Protein AF-A0A820S2T4-F1 (afdb_monomer)

Structure (mmCIF, N/CA/C/O backbone):
data_AF-A0A820S2T4-F1
#
_entry.id   AF-A0A820S2T4-F1
#
loop_
_atom_site.group_PDB
_atom_site.id
_atom_site.type_symbol
_atom_site.label_atom_id
_atom_site.label_alt_id
_atom_site.label_comp_id
_atom_site.label_asym_id
_atom_site.label_entity_id
_atom_site.label_seq_id
_atom_site.pdbx_PDB_ins_code
_atom_site.Cartn_x
_atom_site.Cartn_y
_atom_site.Cartn_z
_atom_site.occupancy
_atom_site.B_iso_or_equiv
_atom_site.auth_seq_id
_atom_site.auth_comp_id
_atom_site.auth_asym_id
_atom_site.auth_atom_id
_atom_site.pdbx_PDB_model_num
ATOM 1 N N . ILE A 1 1 ? 3.601 22.246 -0.158 1.00 75.56 1 ILE A N 1
ATOM 2 C CA . ILE A 1 1 ? 4.975 22.479 -0.671 1.00 75.56 1 ILE A CA 1
ATOM 3 C C . ILE A 1 1 ? 4.898 23.651 -1.638 1.00 75.56 1 ILE A C 1
ATOM 5 O O . ILE A 1 1 ? 3.897 23.723 -2.343 1.00 75.56 1 ILE A O 1
ATOM 9 N N . SER A 1 2 ? 5.861 24.572 -1.644 1.00 92.12 2 SER A N 1
ATOM 10 C CA . SER A 1 2 ? 5.887 25.660 -2.635 1.00 92.12 2 SER A CA 1
ATOM 11 C C . SER A 1 2 ? 6.395 25.161 -3.993 1.00 92.12 2 SER A C 1
ATOM 13 O O . SER A 1 2 ? 7.019 24.101 -4.066 1.00 92.12 2 SER A O 1
ATOM 15 N N . ASP A 1 3 ? 6.178 25.930 -5.061 1.00 90.88 3 ASP A N 1
ATOM 16 C CA . ASP A 1 3 ? 6.687 25.576 -6.396 1.00 90.88 3 ASP A CA 1
ATOM 17 C C . ASP A 1 3 ? 8.217 25.510 -6.438 1.00 90.88 3 ASP A C 1
ATOM 19 O O . ASP A 1 3 ? 8.778 24.611 -7.060 1.00 90.88 3 ASP A O 1
ATOM 23 N N . VAL A 1 4 ? 8.895 26.383 -5.686 1.00 91.44 4 VAL A N 1
ATOM 24 C CA . VAL A 1 4 ? 10.357 26.344 -5.514 1.00 91.44 4 VAL A CA 1
ATOM 25 C C . VAL A 1 4 ? 10.793 25.004 -4.915 1.00 91.44 4 VAL A C 1
ATOM 27 O O . VAL A 1 4 ? 11.664 24.339 -5.468 1.00 91.44 4 VAL A O 1
ATOM 30 N N . MET A 1 5 ? 10.133 24.552 -3.844 1.00 88.44 5 MET A N 1
ATOM 31 C CA . MET A 1 5 ? 10.414 23.249 -3.225 1.00 88.44 5 MET A CA 1
ATOM 32 C C . MET A 1 5 ? 10.094 22.077 -4.155 1.00 88.44 5 MET A C 1
ATOM 34 O O . MET A 1 5 ? 10.794 21.073 -4.139 1.00 88.44 5 MET A O 1
ATOM 38 N N . ARG A 1 6 ? 9.048 22.193 -4.981 1.00 89.19 6 ARG A N 1
ATOM 39 C CA . ARG A 1 6 ? 8.687 21.163 -5.964 1.00 89.19 6 ARG A CA 1
ATOM 40 C C . ARG A 1 6 ? 9.719 21.049 -7.087 1.00 89.19 6 ARG A C 1
ATOM 42 O O . ARG A 1 6 ? 9.918 19.955 -7.606 1.00 89.19 6 ARG A O 1
ATOM 49 N N . SER A 1 7 ? 10.347 22.166 -7.459 1.00 93.56 7 SER A N 1
ATOM 50 C CA . SER A 1 7 ? 11.406 22.212 -8.474 1.00 93.56 7 SER A CA 1
ATOM 51 C C . SER A 1 7 ? 12.775 21.741 -7.967 1.00 93.56 7 SER A C 1
ATOM 53 O O . SER A 1 7 ? 13.631 21.391 -8.777 1.00 93.56 7 SER A O 1
ATOM 55 N N . ASP A 1 8 ? 12.980 21.691 -6.647 1.00 95.44 8 ASP A N 1
ATOM 56 C CA . ASP A 1 8 ? 14.204 21.169 -6.038 1.00 95.44 8 ASP A CA 1
ATOM 57 C C . ASP A 1 8 ? 14.184 19.631 -6.010 1.00 95.44 8 ASP A C 1
ATOM 59 O O . ASP A 1 8 ? 13.476 18.991 -5.227 1.00 95.44 8 ASP A O 1
ATOM 63 N N . PHE A 1 9 ? 14.993 19.027 -6.883 1.00 94.25 9 PHE A N 1
ATOM 64 C CA . PHE A 1 9 ? 15.099 17.576 -7.009 1.00 94.25 9 PHE A CA 1
ATOM 65 C C . PHE A 1 9 ? 15.632 16.899 -5.741 1.00 94.25 9 PHE A C 1
ATOM 67 O O . PHE A 1 9 ? 15.164 15.813 -5.393 1.00 94.25 9 PHE A O 1
ATOM 74 N N . GLN A 1 10 ? 16.593 17.512 -5.046 1.00 94.81 10 GLN A N 1
ATOM 75 C CA . GLN A 1 10 ? 17.186 16.914 -3.851 1.00 94.81 10 GLN A CA 1
ATOM 76 C C . GLN A 1 10 ? 16.158 16.884 -2.720 1.00 94.81 10 GLN A C 1
ATOM 78 O O . GLN A 1 10 ? 15.945 15.836 -2.107 1.00 94.81 10 GLN A O 1
ATOM 83 N N . PHE A 1 11 ? 15.445 17.995 -2.525 1.00 94.31 11 PHE A N 1
ATOM 84 C CA . PHE A 1 11 ? 14.356 18.071 -1.557 1.00 94.31 11 PHE A CA 1
ATOM 85 C C . PHE A 1 11 ? 13.247 17.057 -1.863 1.00 94.31 11 PHE A C 1
ATOM 87 O O . PHE A 1 11 ? 12.830 16.302 -0.985 1.00 94.31 11 PHE A O 1
ATOM 94 N N . MET A 1 12 ? 12.780 16.987 -3.114 1.00 95.56 12 MET A N 1
ATOM 95 C CA . MET A 1 12 ? 11.717 16.051 -3.492 1.00 95.56 12 MET A CA 1
ATOM 96 C C . MET A 1 12 ? 12.148 14.587 -3.368 1.00 95.56 12 MET A C 1
ATOM 98 O O . MET A 1 12 ? 11.325 13.743 -3.011 1.00 95.56 12 MET A O 1
ATOM 102 N N . LYS A 1 13 ? 13.429 14.277 -3.602 1.00 94.75 13 LYS A N 1
ATOM 103 C CA . LYS A 1 13 ? 13.997 12.942 -3.377 1.00 94.75 13 LYS A CA 1
ATOM 104 C C . LYS A 1 13 ? 13.993 12.567 -1.893 1.00 94.75 13 LYS A C 1
ATOM 106 O O . LYS A 1 13 ? 13.594 11.455 -1.551 1.00 94.75 13 LYS A O 1
ATOM 111 N N . GLU A 1 14 ? 14.396 13.478 -1.012 1.00 94.94 14 GLU A N 1
ATOM 112 C CA . GLU A 1 14 ? 14.361 13.260 0.441 1.00 94.94 14 GLU A CA 1
ATOM 113 C C . GLU A 1 14 ? 12.928 13.151 0.973 1.00 94.94 14 GLU A C 1
ATOM 115 O O . GLU A 1 14 ? 12.628 12.275 1.784 1.00 94.94 14 GLU A O 1
ATOM 120 N N . LEU A 1 15 ? 12.013 13.985 0.477 1.00 94.12 15 LEU A N 1
ATOM 121 C CA . LEU A 1 15 ? 10.595 13.900 0.814 1.00 94.12 15 LEU A CA 1
ATOM 122 C C . LEU A 1 15 ? 10.006 12.554 0.379 1.00 94.12 15 LEU A C 1
ATOM 124 O O . LEU A 1 15 ? 9.306 11.908 1.161 1.00 94.12 15 LEU A O 1
ATOM 128 N N . ALA A 1 16 ? 10.305 12.112 -0.845 1.00 93.19 16 ALA A N 1
ATOM 129 C CA . ALA A 1 16 ? 9.889 10.808 -1.345 1.00 93.19 16 ALA A CA 1
ATOM 130 C C . ALA A 1 16 ? 10.443 9.678 -0.470 1.00 93.19 16 ALA A C 1
ATOM 132 O O . ALA A 1 16 ? 9.694 8.775 -0.126 1.00 93.19 16 ALA A O 1
ATOM 133 N N . HIS A 1 17 ? 11.698 9.753 -0.022 1.00 92.81 17 HIS A N 1
ATOM 134 C CA . HIS A 1 17 ? 12.265 8.760 0.895 1.00 92.81 17 HIS A CA 1
ATOM 135 C C . HIS A 1 17 ? 11.448 8.598 2.192 1.00 92.81 17 HIS A C 1
ATOM 137 O O . HIS A 1 17 ? 11.295 7.486 2.685 1.00 92.81 17 HIS A O 1
ATOM 143 N N . HIS A 1 18 ? 10.885 9.684 2.732 1.00 91.75 18 HIS A N 1
ATOM 144 C CA . HIS A 1 18 ? 10.110 9.648 3.980 1.00 91.75 18 HIS A CA 1
ATOM 145 C C . HIS A 1 18 ? 8.615 9.365 3.781 1.00 91.75 18 HIS A C 1
ATOM 147 O O . HIS A 1 18 ? 7.950 8.879 4.694 1.00 91.75 18 HIS A O 1
ATOM 153 N N . THR A 1 19 ? 8.066 9.690 2.610 1.00 92.62 19 THR A N 1
ATOM 154 C CA . THR A 1 19 ? 6.626 9.564 2.321 1.00 92.62 19 THR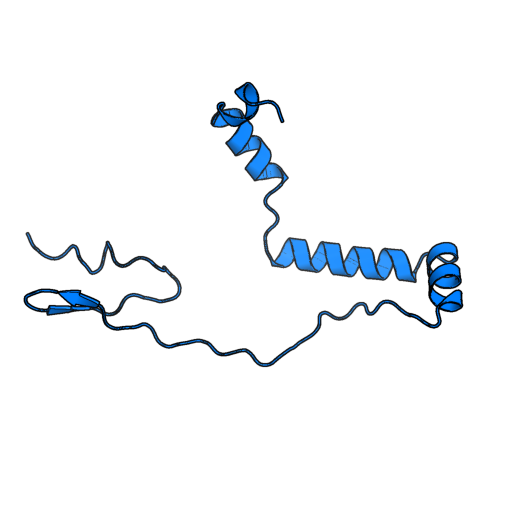 A CA 1
ATOM 155 C C . THR A 1 19 ? 6.283 8.334 1.490 1.00 92.62 19 THR A C 1
ATOM 157 O O . THR A 1 19 ? 5.135 7.888 1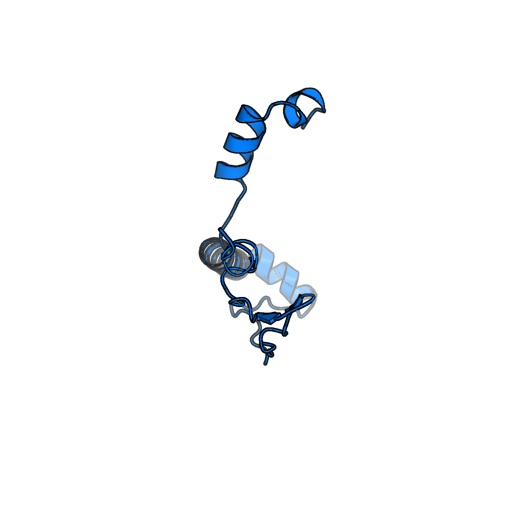.496 1.00 92.62 19 THR A O 1
ATOM 160 N N . HIS A 1 20 ? 7.260 7.753 0.793 1.00 93.12 20 HIS A N 1
ATOM 161 C CA . HIS A 1 20 ? 7.070 6.536 0.027 1.00 93.12 20 HIS A CA 1
ATOM 162 C C . HIS A 1 20 ? 7.020 5.338 0.971 1.00 93.12 20 HIS A C 1
ATOM 164 O O . HIS A 1 20 ? 8.029 4.859 1.481 1.00 93.12 20 HIS A O 1
ATOM 170 N N . ILE A 1 21 ? 5.806 4.854 1.202 1.00 93.88 21 ILE A N 1
ATOM 171 C CA . ILE A 1 21 ? 5.549 3.684 2.033 1.00 93.88 21 ILE A CA 1
ATOM 172 C C . ILE A 1 21 ? 5.238 2.514 1.102 1.00 93.88 21 ILE A C 1
ATOM 174 O O . ILE A 1 21 ? 4.269 2.566 0.334 1.00 93.88 21 ILE A O 1
ATOM 178 N N . GLY A 1 22 ? 6.067 1.470 1.184 1.00 95.31 22 GLY A N 1
ATOM 179 C CA . GLY A 1 22 ? 5.892 0.235 0.422 1.00 95.31 22 GLY A CA 1
ATOM 180 C C . GLY A 1 22 ? 4.632 -0.547 0.828 1.00 95.31 22 GLY A C 1
ATOM 181 O O . GLY A 1 22 ? 4.060 -0.279 1.887 1.00 95.31 22 GLY A O 1
ATOM 182 N N . PRO A 1 23 ? 4.195 -1.530 0.018 1.00 93.62 23 PRO A N 1
ATOM 183 C CA . PRO A 1 23 ? 2.936 -2.244 0.243 1.00 93.62 23 PRO A CA 1
ATOM 184 C C . PRO A 1 23 ? 2.835 -2.913 1.621 1.00 93.62 23 PRO A C 1
ATOM 186 O O . PRO A 1 23 ? 1.842 -2.711 2.311 1.00 93.62 23 PRO A O 1
ATOM 189 N N . MET A 1 24 ? 3.879 -3.628 2.058 1.00 94.25 24 MET A N 1
ATOM 190 C CA . MET A 1 24 ? 3.884 -4.307 3.363 1.00 94.25 24 MET A CA 1
ATOM 191 C C . MET A 1 24 ? 3.828 -3.332 4.539 1.00 94.25 24 MET A C 1
ATOM 193 O O . MET A 1 24 ? 2.973 -3.466 5.403 1.00 94.25 24 MET A O 1
ATOM 197 N N . ALA A 1 25 ? 4.661 -2.290 4.528 1.00 94.69 25 ALA A N 1
ATOM 198 C CA . ALA A 1 25 ? 4.640 -1.272 5.578 1.00 94.69 25 ALA A CA 1
ATOM 199 C C . ALA A 1 25 ? 3.302 -0.508 5.620 1.00 94.69 25 ALA A C 1
ATOM 201 O O . ALA A 1 25 ? 2.861 -0.066 6.678 1.00 94.69 25 ALA A O 1
ATOM 202 N N . ARG A 1 26 ? 2.637 -0.337 4.469 1.00 94.38 26 ARG A N 1
ATOM 203 C CA . ARG A 1 26 ? 1.289 0.240 4.413 1.00 94.38 26 ARG A CA 1
ATOM 204 C C . ARG A 1 26 ? 0.262 -0.703 5.031 1.00 94.38 26 ARG A C 1
ATOM 206 O O . ARG A 1 26 ? -0.578 -0.229 5.785 1.00 94.38 26 ARG A O 1
ATOM 213 N N . PHE A 1 27 ? 0.333 -1.995 4.712 1.00 93.62 27 PHE A N 1
ATOM 214 C CA . PHE A 1 27 ? -0.518 -3.017 5.317 1.00 93.62 27 PHE A CA 1
ATOM 215 C C . PHE A 1 27 ? -0.380 -3.014 6.840 1.00 93.62 27 PHE A C 1
ATOM 217 O O . PHE A 1 27 ? -1.376 -2.838 7.527 1.00 93.62 27 PHE A O 1
ATOM 224 N N . GLU A 1 28 ? 0.845 -3.101 7.357 1.00 94.12 28 GLU A N 1
ATOM 225 C CA . GLU A 1 28 ? 1.122 -3.103 8.797 1.00 94.12 28 GLU A CA 1
ATOM 226 C C . GLU A 1 28 ? 0.535 -1.872 9.495 1.00 94.12 28 GLU A C 1
ATOM 228 O O . GLU A 1 28 ? -0.202 -2.019 10.465 1.00 94.12 28 GLU A O 1
ATOM 233 N N . LYS A 1 29 ? 0.773 -0.668 8.955 1.00 94.19 29 LYS A N 1
ATOM 234 C CA . LYS A 1 29 ? 0.237 0.578 9.525 1.00 94.19 29 LYS A CA 1
ATOM 235 C C . LYS A 1 29 ? -1.287 0.657 9.495 1.00 94.19 29 LYS A C 1
ATOM 237 O O . LYS A 1 29 ? -1.879 1.218 10.410 1.00 94.19 29 LYS A O 1
ATOM 242 N N . LEU A 1 30 ? -1.927 0.158 8.435 1.00 93.88 30 LEU A N 1
ATOM 243 C CA . LEU A 1 30 ? -3.390 0.141 8.347 1.00 93.88 30 LEU A CA 1
ATOM 244 C C . LEU A 1 30 ? -3.988 -0.853 9.345 1.00 93.88 30 LEU A C 1
ATOM 246 O O . LEU A 1 30 ? -4.956 -0.520 10.020 1.00 93.88 30 LEU A O 1
ATOM 250 N N . THR A 1 31 ? -3.386 -2.034 9.476 1.00 93.75 31 THR A N 1
ATOM 251 C CA . THR A 1 31 ? -3.799 -3.046 10.454 1.00 93.75 31 THR A CA 1
ATOM 252 C C . THR A 1 31 ? -3.613 -2.538 11.884 1.00 93.75 31 THR A C 1
ATOM 254 O O . THR A 1 31 ? -4.529 -2.655 12.695 1.00 93.75 31 THR A O 1
ATOM 257 N N . GLU A 1 32 ? -2.470 -1.911 12.182 1.00 94.75 32 GLU A N 1
ATOM 258 C CA . GLU A 1 32 ? -2.207 -1.249 13.465 1.00 94.75 32 GLU A CA 1
ATOM 259 C C . GLU A 1 32 ? -3.250 -0.164 13.741 1.00 94.75 32 GLU A C 1
ATOM 261 O O . GLU A 1 32 ? -3.889 -0.201 14.782 1.00 94.75 32 GLU A O 1
ATOM 266 N N . PHE A 1 33 ? -3.537 0.719 12.779 1.00 94.44 33 PHE A N 1
ATOM 267 C CA . PHE A 1 33 ? -4.582 1.735 12.926 1.00 94.44 33 PHE A CA 1
ATOM 268 C C . PHE A 1 33 ? -5.966 1.134 13.221 1.00 94.44 33 PHE A C 1
ATOM 270 O O . PHE A 1 33 ? -6.689 1.642 14.082 1.00 94.44 33 PHE A O 1
ATOM 277 N N . CYS A 1 34 ? -6.349 0.051 12.538 1.00 94.44 34 CYS A N 1
ATOM 278 C CA . CYS A 1 34 ? -7.614 -0.626 12.814 1.00 94.44 34 CYS A CA 1
ATOM 279 C C . CYS A 1 34 ? -7.652 -1.193 14.241 1.00 94.44 34 CYS A C 1
ATOM 281 O O . CYS A 1 34 ? -8.668 -1.046 14.926 1.00 94.44 34 CYS A O 1
ATOM 283 N N . HIS A 1 35 ? -6.553 -1.789 14.715 1.00 94.06 35 HIS A N 1
ATOM 284 C CA . HIS A 1 35 ? -6.417 -2.226 16.107 1.00 94.06 35 HIS A CA 1
ATOM 285 C C . HIS A 1 35 ? -6.453 -1.048 17.089 1.00 94.06 35 HIS A C 1
ATOM 287 O O . HIS A 1 35 ? -7.143 -1.139 18.099 1.00 94.06 35 HIS A O 1
ATOM 293 N N . ASP A 1 36 ? -5.794 0.057 16.746 1.00 95.06 36 ASP A N 1
ATOM 294 C CA . ASP A 1 36 ? -5.909 1.420 17.274 1.00 95.06 36 ASP A CA 1
ATOM 295 C C . ASP A 1 36 ? -7.332 1.789 17.676 1.00 95.06 36 ASP A C 1
ATOM 297 O O . ASP A 1 36 ? -7.716 1.932 18.843 1.00 95.06 36 ASP A O 1
ATOM 301 N N . VAL A 1 37 ? -8.137 1.915 16.627 1.00 94.81 37 VAL A N 1
ATOM 302 C CA . VAL A 1 37 ? -9.528 2.347 16.693 1.00 94.81 37 VAL A CA 1
ATOM 303 C C . VAL A 1 37 ? -10.374 1.343 17.460 1.00 94.81 37 VAL A C 1
ATOM 305 O O . VAL A 1 37 ? -11.215 1.744 18.262 1.00 94.81 37 VAL A O 1
ATOM 308 N N . GLN A 1 38 ? -10.146 0.042 17.266 1.00 92.56 38 GLN A N 1
ATOM 309 C CA . GLN A 1 38 ? -10.839 -0.964 18.053 1.00 92.56 38 GLN A CA 1
ATOM 310 C C . GLN A 1 38 ? -10.439 -0.892 19.528 1.00 92.56 38 GLN A C 1
ATOM 312 O O . GLN A 1 38 ? -11.292 -0.990 20.388 1.00 92.56 38 GLN A O 1
ATOM 317 N N . ASN A 1 39 ? -9.183 -0.728 19.907 1.00 94.06 39 ASN A N 1
ATOM 318 C CA . ASN A 1 39 ? -8.803 -0.762 21.322 1.00 94.06 39 ASN A CA 1
ATOM 319 C C . ASN A 1 39 ? -9.147 0.534 22.070 1.00 94.06 39 ASN A C 1
ATOM 321 O O . ASN A 1 39 ? -9.184 0.538 23.301 1.00 94.06 39 ASN A O 1
ATOM 325 N N . ASN A 1 40 ? -9.483 1.603 21.348 1.00 96.94 40 ASN A N 1
ATOM 326 C CA . ASN A 1 40 ? -9.974 2.844 21.926 1.00 96.94 40 ASN A CA 1
ATOM 327 C C . ASN A 1 40 ? -11.483 2.770 22.247 1.00 96.94 40 ASN A C 1
ATOM 329 O O . ASN A 1 40 ? -12.326 2.641 21.359 1.00 96.94 40 ASN A O 1
ATOM 333 N N . GLN A 1 41 ? -11.831 2.890 23.534 1.00 95.88 41 GLN A N 1
ATOM 334 C CA . GLN A 1 41 ? -13.218 2.796 24.005 1.00 95.88 41 GLN A CA 1
ATOM 335 C C . GLN A 1 41 ? -14.118 3.916 23.456 1.00 95.88 41 GLN A C 1
ATOM 337 O O . GLN A 1 41 ? -15.241 3.640 23.050 1.00 95.88 41 GLN A O 1
ATOM 342 N N . GLU A 1 42 ? -13.623 5.154 23.390 1.00 97.38 42 GLU A N 1
ATOM 343 C CA . GLU A 1 42 ? -14.381 6.299 22.868 1.00 97.38 42 GLU A CA 1
ATOM 344 C C . GLU A 1 42 ? -14.706 6.107 21.382 1.00 97.38 42 GLU A C 1
ATOM 346 O O . GLU A 1 42 ? -15.858 6.234 20.969 1.00 97.38 42 GLU A O 1
ATOM 351 N N . ALA A 1 43 ? -13.712 5.702 20.586 1.00 95.94 43 ALA A N 1
ATOM 352 C CA . ALA A 1 43 ? -13.905 5.427 19.165 1.00 95.94 43 ALA A CA 1
ATOM 353 C C . ALA A 1 43 ? -14.881 4.261 18.930 1.00 95.94 43 ALA A C 1
ATOM 355 O O . ALA A 1 43 ? -15.768 4.357 18.079 1.00 95.94 43 ALA A O 1
ATOM 356 N N . LYS A 1 44 ? -14.764 3.178 19.713 1.00 94.56 44 LYS A N 1
ATOM 357 C CA . LYS A 1 44 ? -15.715 2.056 19.692 1.00 94.56 44 LYS A CA 1
ATOM 358 C C . LYS A 1 44 ? -17.141 2.502 19.997 1.00 94.56 44 LYS A C 1
ATOM 360 O O . LYS A 1 44 ? -18.067 2.081 19.304 1.00 94.56 44 LYS A O 1
ATOM 365 N N . ASP A 1 45 ? -17.322 3.319 21.029 1.00 95.50 45 ASP A N 1
ATOM 366 C CA . ASP A 1 45 ? -18.645 3.765 21.454 1.00 95.50 45 ASP A CA 1
ATOM 367 C C . ASP A 1 45 ? -19.291 4.681 20.411 1.00 95.50 45 ASP A C 1
ATOM 369 O O . ASP A 1 45 ? -20.486 4.540 20.149 1.00 95.50 45 ASP A O 1
ATOM 373 N N . GLU A 1 46 ? -18.521 5.550 19.748 1.00 96.44 46 GLU A N 1
ATOM 374 C CA . GLU A 1 46 ? -19.025 6.337 18.617 1.00 96.44 46 GLU A CA 1
ATOM 375 C C . GLU A 1 46 ? -19.452 5.450 17.446 1.00 96.44 46 GLU A C 1
ATOM 377 O O . GLU A 1 46 ? -20.577 5.584 16.969 1.00 96.44 46 GLU A O 1
ATOM 382 N N . LEU A 1 47 ? -18.615 4.501 17.013 1.00 95.19 47 LEU A N 1
ATOM 383 C CA . LEU A 1 47 ? -18.956 3.584 15.915 1.00 95.19 47 LEU A CA 1
ATOM 384 C C . LEU A 1 47 ? -20.212 2.755 16.222 1.00 95.19 47 LEU A C 1
ATOM 386 O O . LEU A 1 47 ? -21.075 2.575 15.359 1.00 95.19 47 LEU A O 1
ATOM 390 N N . LYS A 1 48 ? -20.365 2.324 17.479 1.00 95.56 48 LYS A N 1
ATOM 391 C CA . LYS A 1 48 ? -21.519 1.547 17.936 1.00 95.56 48 LYS A CA 1
ATOM 392 C C . LYS A 1 48 ? -22.835 2.323 17.862 1.00 95.56 48 LYS A C 1
ATOM 394 O O . LYS A 1 48 ? -23.866 1.703 17.613 1.00 95.56 48 LYS A O 1
ATOM 399 N N . LYS A 1 49 ? -22.830 3.655 18.018 1.00 96.94 49 LYS A N 1
ATOM 400 C CA . LYS A 1 49 ? -24.041 4.485 17.827 1.00 96.94 49 LYS A CA 1
ATOM 401 C C . LY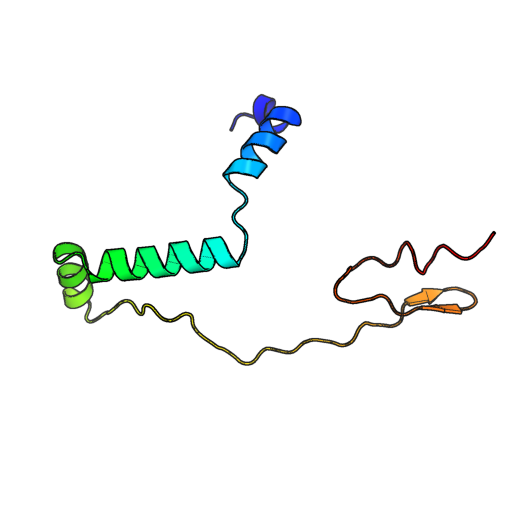S A 1 49 ? -24.588 4.401 16.404 1.00 96.94 49 LYS A C 1
ATOM 403 O O . LYS A 1 49 ? -25.785 4.576 16.209 1.00 96.94 49 LYS A O 1
ATOM 408 N N . TRP A 1 50 ? -23.714 4.137 15.435 1.00 96.81 50 TRP A N 1
ATOM 409 C CA . TRP A 1 50 ? -24.064 3.962 14.028 1.00 96.81 50 TRP A CA 1
ATOM 410 C C . TRP A 1 50 ? -24.294 2.498 13.646 1.00 96.81 50 TRP A C 1
ATOM 412 O O . TRP A 1 50 ? -24.523 2.221 12.475 1.00 96.81 50 TRP A O 1
ATOM 422 N N . GLU A 1 51 ? -24.221 1.569 14.606 1.00 96.06 51 GLU A N 1
ATOM 423 C CA . GLU A 1 51 ? -24.262 0.119 14.365 1.00 96.06 51 GLU A CA 1
ATOM 424 C C . GLU A 1 51 ? -23.164 -0.365 13.396 1.00 96.06 51 GLU A C 1
ATOM 426 O O . GLU A 1 51 ? -23.338 -1.341 12.668 1.00 96.06 51 GLU A O 1
ATOM 431 N N . ILE A 1 52 ? -22.004 0.304 13.400 1.00 94.81 52 ILE A N 1
ATOM 432 C CA . ILE A 1 52 ? -20.845 -0.043 12.567 1.00 94.81 52 ILE A CA 1
ATOM 433 C C . ILE A 1 52 ? -19.720 -0.587 13.452 1.00 94.81 52 ILE A C 1
ATOM 435 O O . ILE A 1 52 ? -19.512 -0.145 14.582 1.00 94.81 52 ILE A O 1
ATOM 439 N N . SER A 1 53 ? -18.950 -1.531 12.915 1.00 89.31 53 SER A N 1
ATOM 440 C CA . SER A 1 53 ? -17.674 -1.981 13.472 1.00 89.31 53 SER A CA 1
ATOM 441 C C . SER A 1 53 ? -16.591 -1.935 12.401 1.00 89.31 53 SER A C 1
ATOM 443 O O . SER A 1 53 ? -16.861 -2.213 11.234 1.00 89.31 53 SER A O 1
ATOM 445 N N . LEU A 1 54 ? -15.362 -1.620 12.799 1.00 91.00 54 LEU A N 1
ATOM 446 C CA . LEU A 1 54 ? -14.206 -1.671 11.911 1.00 91.00 54 LEU A CA 1
ATOM 447 C C . LEU A 1 54 ? -13.627 -3.089 11.910 1.00 91.00 54 LEU A C 1
ATOM 449 O O . LEU A 1 54 ? -13.433 -3.640 12.989 1.00 91.00 54 LEU A O 1
ATOM 453 N N . ASP A 1 55 ? -13.352 -3.666 10.743 1.00 89.69 55 ASP A N 1
ATOM 454 C CA . ASP A 1 55 ? -12.630 -4.939 10.623 1.00 89.69 55 ASP A CA 1
ATOM 455 C C . ASP A 1 55 ? -11.109 -4.693 10.608 1.00 89.69 55 ASP A C 1
ATOM 457 O O . ASP A 1 55 ? -10.632 -3.651 10.153 1.00 89.69 55 ASP A O 1
ATOM 461 N N . THR A 1 56 ? -10.346 -5.645 11.133 1.00 84.44 56 THR A N 1
ATOM 462 C CA . THR A 1 56 ? -8.875 -5.652 11.117 1.00 84.44 56 THR A CA 1
ATOM 463 C C . THR A 1 56 ? -8.312 -6.480 9.966 1.00 84.44 56 THR A C 1
ATOM 465 O O . THR A 1 56 ? -7.125 -6.374 9.666 1.00 84.44 56 THR A O 1
ATOM 468 N N . GLY A 1 57 ? -9.138 -7.308 9.320 1.00 85.62 57 GLY A N 1
ATOM 469 C CA . GLY A 1 57 ? -8.764 -8.020 8.102 1.00 85.62 57 GLY A CA 1
ATOM 470 C C . GLY A 1 57 ? -8.780 -7.105 6.877 1.00 85.62 57 GLY A C 1
ATOM 471 O O . GLY A 1 57 ? -9.691 -6.295 6.702 1.00 85.62 57 GLY A O 1
ATOM 472 N N . LEU A 1 58 ? -7.788 -7.247 5.992 1.00 85.69 58 LEU A N 1
ATOM 473 C CA . LEU A 1 58 ? -7.921 -6.714 4.638 1.00 85.69 58 LEU A CA 1
ATOM 474 C C . LEU A 1 58 ? -8.939 -7.544 3.856 1.00 85.69 58 LEU A C 1
ATOM 476 O O . LEU A 1 58 ? -9.009 -8.762 3.996 1.00 85.69 58 LEU A O 1
ATOM 480 N N . VAL A 1 59 ? -9.686 -6.872 2.985 1.00 91.38 59 VAL A N 1
ATOM 481 C CA . VAL A 1 59 ? -10.615 -7.539 2.073 1.00 91.38 59 VAL A CA 1
ATOM 482 C C . VAL A 1 59 ? -9.822 -8.313 1.023 1.00 91.38 59 VAL A C 1
ATOM 484 O O . VAL A 1 59 ? -9.080 -7.723 0.235 1.00 91.38 59 VAL A O 1
ATOM 487 N N . GLU A 1 60 ? -10.013 -9.628 0.997 1.00 92.56 60 GLU A N 1
ATOM 488 C CA . GLU A 1 60 ? -9.495 -10.508 -0.047 1.00 92.56 60 GLU A CA 1
ATOM 489 C C . GLU A 1 60 ? -10.496 -10.612 -1.200 1.00 92.56 60 GLU A C 1
ATOM 491 O O . GLU A 1 60 ? -11.712 -10.640 -1.000 1.00 92.56 60 GLU A O 1
ATOM 496 N N . PHE A 1 61 ? -9.983 -10.653 -2.426 1.00 94.88 61 PHE A N 1
ATOM 497 C CA . PHE A 1 61 ? -10.794 -10.818 -3.624 1.00 94.88 61 PHE A CA 1
ATOM 498 C C . PHE A 1 61 ? -9.992 -11.516 -4.719 1.00 94.88 6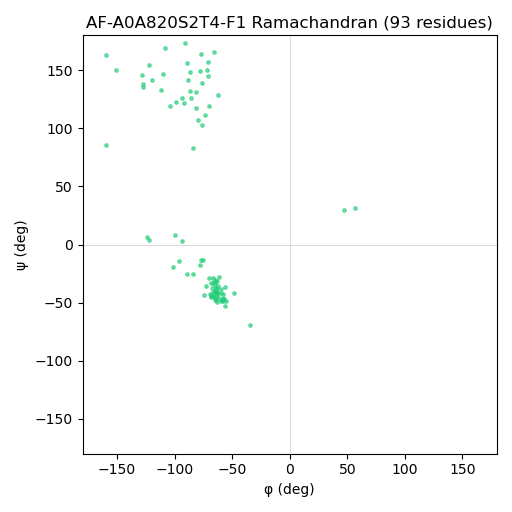1 PHE A C 1
ATOM 500 O O . PHE A 1 61 ? -8.774 -11.353 -4.822 1.00 94.88 61 PHE A O 1
ATOM 507 N N . ASP A 1 62 ? -10.695 -12.258 -5.570 1.00 97.00 62 ASP A N 1
ATOM 508 C CA . ASP A 1 62 ? -10.083 -12.941 -6.702 1.00 97.00 62 ASP A CA 1
ATOM 509 C C . ASP A 1 62 ? -9.710 -11.935 -7.795 1.00 97.00 62 ASP A C 1
ATOM 511 O O . ASP A 1 62 ? -10.558 -11.317 -8.448 1.00 97.00 62 ASP A O 1
ATOM 515 N N . GLY A 1 63 ? -8.405 -11.761 -7.986 1.00 94.25 63 GLY A N 1
ATOM 516 C CA . GLY A 1 63 ? -7.837 -11.008 -9.096 1.00 94.25 63 GLY A CA 1
ATOM 517 C C . GLY A 1 63 ? -7.540 -11.891 -10.309 1.00 94.25 63 GLY A C 1
ATOM 518 O O . GLY A 1 63 ? -7.600 -13.117 -10.259 1.00 94.25 63 GLY A O 1
ATOM 519 N N . ARG A 1 64 ? -7.144 -11.254 -11.414 1.00 95.00 64 ARG A N 1
ATOM 520 C CA . ARG A 1 64 ? -6.563 -11.938 -12.578 1.00 95.00 64 ARG A CA 1
ATOM 521 C C . ARG A 1 64 ? -5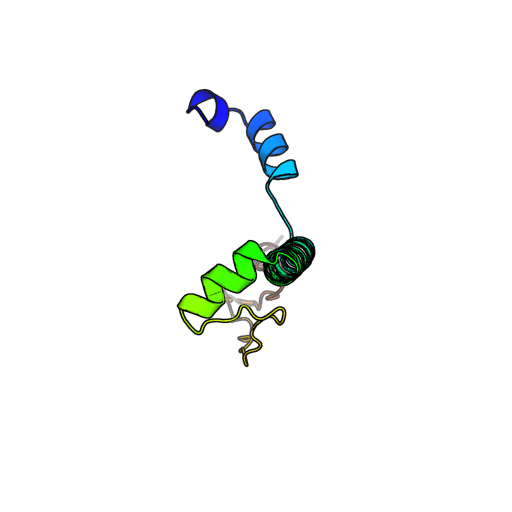.240 -11.290 -12.962 1.00 95.00 64 ARG A C 1
ATOM 523 O O . ARG A 1 64 ? -5.150 -10.064 -12.994 1.00 95.00 64 ARG A O 1
ATOM 530 N N . LEU A 1 65 ? -4.248 -12.110 -13.292 1.00 89.81 65 LEU A N 1
ATOM 531 C CA . LEU A 1 65 ? -3.011 -11.669 -13.931 1.00 89.81 65 LEU A CA 1
ATOM 532 C C . LEU A 1 65 ? -3.136 -11.937 -15.431 1.00 89.81 65 LEU A C 1
ATOM 534 O O . LEU A 1 65 ? -3.410 -13.067 -15.830 1.00 89.81 65 LEU A O 1
ATOM 538 N N . LEU A 1 66 ? -2.995 -10.897 -16.250 1.00 89.12 66 LEU A N 1
ATOM 539 C CA . LEU A 1 66 ? -3.004 -11.050 -17.704 1.00 89.12 66 LEU A CA 1
ATOM 540 C C . LEU A 1 66 ? -1.651 -11.578 -18.179 1.00 89.12 66 LEU A C 1
ATOM 542 O O . LEU A 1 66 ? -0.623 -11.310 -17.562 1.00 89.12 66 LEU A O 1
ATOM 546 N N . GLU A 1 67 ? -1.649 -12.335 -19.271 1.00 86.56 67 GLU A N 1
ATOM 547 C CA . GLU A 1 67 ? -0.401 -12.745 -19.909 1.00 86.56 67 GLU A CA 1
ATOM 548 C C . GLU A 1 67 ? 0.263 -11.548 -20.603 1.00 86.56 67 GLU A C 1
ATOM 550 O O . GLU A 1 67 ? -0.412 -10.629 -21.067 1.00 86.56 67 GLU A O 1
ATOM 555 N N . SER A 1 68 ? 1.597 -11.554 -20.682 1.00 85.88 68 SER A N 1
ATOM 556 C CA . SER A 1 68 ? 2.328 -10.536 -21.438 1.00 85.88 68 SER A CA 1
ATOM 557 C C . SER A 1 68 ? 1.966 -10.583 -22.921 1.00 85.88 68 SER A C 1
ATOM 559 O O . SER A 1 68 ? 2.123 -11.616 -23.580 1.00 85.88 68 SER A O 1
ATOM 561 N N . GLU A 1 69 ? 1.601 -9.428 -23.464 1.00 86.19 69 GLU A N 1
ATOM 562 C CA . GLU A 1 69 ? 1.298 -9.276 -24.884 1.00 86.19 69 GLU A CA 1
ATOM 563 C C . GLU A 1 69 ? 2.551 -9.366 -25.772 1.00 86.19 69 GLU A C 1
ATOM 565 O O . GLU A 1 69 ? 3.689 -9.118 -25.349 1.00 86.19 69 GLU A O 1
ATOM 570 N N . GLN A 1 70 ? 2.337 -9.709 -27.046 1.00 88.19 70 GLN A N 1
ATOM 571 C CA . GLN A 1 70 ? 3.388 -9.693 -28.064 1.00 88.19 70 GLN A CA 1
ATOM 572 C C . GLN A 1 70 ? 3.543 -8.303 -28.686 1.00 88.19 70 GLN A C 1
ATOM 574 O O . GLN A 1 70 ? 2.604 -7.749 -29.254 1.00 88.19 70 GLN A O 1
ATOM 579 N N . ILE A 1 71 ? 4.766 -7.773 -28.664 1.00 87.62 71 ILE A N 1
ATOM 580 C CA . ILE A 1 71 ? 5.133 -6.542 -29.370 1.00 87.62 71 ILE A CA 1
ATOM 581 C C . ILE A 1 71 ? 5.655 -6.917 -30.758 1.00 87.62 71 ILE A C 1
ATOM 583 O O . ILE A 1 71 ? 6.634 -7.659 -30.885 1.00 87.62 71 ILE A O 1
ATOM 587 N N . LEU A 1 72 ? 5.015 -6.387 -31.801 1.00 89.75 72 LEU A N 1
ATOM 588 C CA . LEU A 1 72 ? 5.383 -6.615 -33.199 1.00 89.75 72 LEU A CA 1
ATOM 589 C C . LEU A 1 72 ? 6.319 -5.507 -33.710 1.00 89.75 72 LEU A C 1
ATOM 591 O O . LEU A 1 72 ? 5.991 -4.325 -33.660 1.00 89.75 72 LEU A O 1
ATOM 595 N N . TYR A 1 73 ? 7.470 -5.901 -34.250 1.00 85.75 73 TYR A N 1
ATOM 596 C CA . TYR A 1 73 ? 8.398 -5.069 -35.020 1.00 85.75 73 TYR A CA 1
ATOM 597 C C . TYR A 1 73 ? 8.343 -5.457 -36.500 1.00 85.75 73 TYR A C 1
ATOM 599 O O . TYR A 1 73 ? 7.830 -6.517 -36.850 1.00 85.75 73 TYR A O 1
ATOM 607 N N . ALA A 1 74 ? 8.959 -4.643 -37.366 1.00 86.50 74 ALA A N 1
ATOM 608 C CA . ALA A 1 74 ? 8.982 -4.873 -38.814 1.00 86.50 74 ALA A CA 1
ATOM 609 C C . ALA A 1 74 ? 9.382 -6.310 -39.215 1.00 86.50 74 ALA A C 1
ATOM 611 O O . ALA A 1 74 ? 8.748 -6.888 -40.089 1.00 86.50 74 ALA A O 1
ATOM 612 N N . ASN A 1 75 ? 10.387 -6.896 -38.548 1.00 86.75 75 ASN A N 1
ATOM 613 C CA . ASN A 1 75 ? 10.933 -8.216 -38.899 1.00 86.75 75 ASN A CA 1
ATOM 614 C C . ASN A 1 75 ? 10.912 -9.237 -37.742 1.00 86.75 75 ASN A C 1
ATOM 616 O O . ASN A 1 75 ? 11.516 -10.301 -37.868 1.00 86.75 75 ASN A O 1
ATOM 620 N N . ARG A 1 76 ? 10.300 -8.922 -36.590 1.00 84.75 76 ARG A N 1
ATOM 621 C CA . ARG A 1 76 ? 10.271 -9.829 -35.424 1.00 84.75 76 ARG A CA 1
ATOM 622 C C . ARG A 1 76 ? 9.145 -9.504 -34.450 1.00 84.75 76 ARG A C 1
ATOM 624 O O . ARG A 1 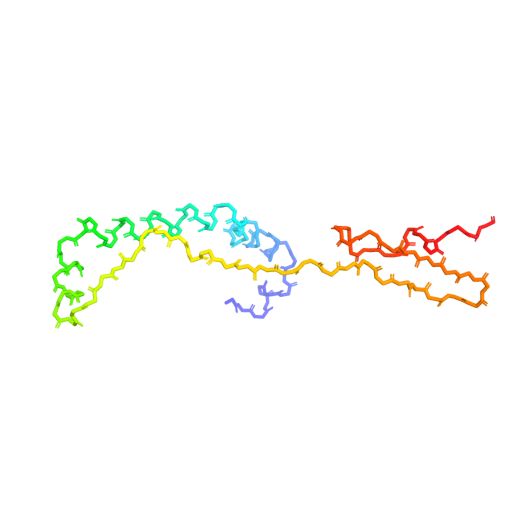76 ? 8.657 -8.384 -34.426 1.00 84.75 76 ARG A O 1
ATOM 631 N N . SER A 1 77 ? 8.822 -10.448 -33.576 1.00 86.50 77 SER A N 1
ATOM 632 C CA . SER A 1 77 ? 7.957 -10.233 -32.412 1.00 86.50 77 SER A CA 1
ATOM 633 C C . SER A 1 77 ? 8.716 -10.542 -31.125 1.00 86.50 77 SER A C 1
ATOM 635 O O . SER A 1 77 ? 9.457 -11.525 -31.084 1.00 86.50 77 SER A O 1
ATOM 637 N N . ILE A 1 78 ? 8.500 -9.759 -30.072 1.00 86.31 78 ILE A N 1
ATOM 638 C CA . ILE A 1 78 ? 9.047 -10.023 -28.732 1.00 86.31 78 ILE A CA 1
ATOM 639 C C . ILE A 1 78 ? 7.911 -10.137 -27.713 1.00 86.31 78 ILE A C 1
ATOM 641 O O . ILE A 1 78 ? 6.842 -9.562 -27.904 1.00 86.31 78 ILE A O 1
ATOM 645 N N . ARG A 1 79 ? 8.151 -10.855 -26.615 1.00 84.19 79 ARG A N 1
ATOM 646 C CA . ARG A 1 79 ? 7.338 -10.766 -25.395 1.00 84.19 79 ARG A CA 1
ATOM 647 C C . ARG A 1 79 ? 8.191 -10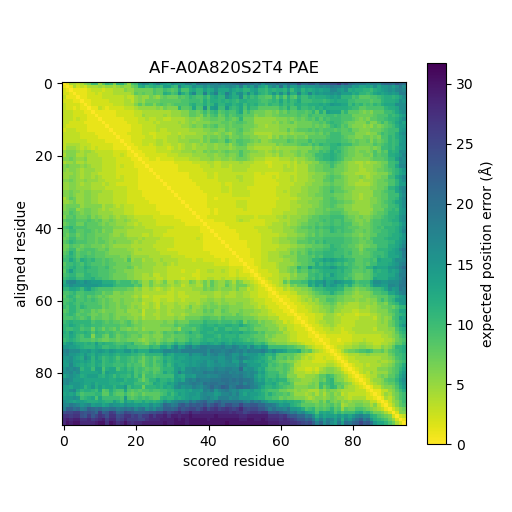.138 -24.307 1.00 84.19 79 ARG A C 1
ATOM 649 O O . ARG A 1 79 ? 9.335 -10.552 -24.138 1.00 84.19 79 ARG A O 1
ATOM 656 N N . TYR A 1 80 ? 7.634 -9.165 -23.601 1.00 83.44 80 TYR A N 1
ATOM 657 C CA . TYR A 1 80 ? 8.276 -8.551 -22.444 1.00 83.44 80 TYR A CA 1
ATOM 658 C C . TYR A 1 80 ? 7.908 -9.323 -21.177 1.00 83.44 80 TYR A C 1
ATOM 660 O O . TYR A 1 80 ? 6.872 -10.000 -21.122 1.00 83.44 80 TYR A O 1
ATOM 668 N N . LYS A 1 81 ? 8.740 -9.231 -20.142 1.00 81.50 81 LYS A N 1
ATOM 669 C CA . LYS A 1 81 ? 8.373 -9.797 -18.846 1.00 81.50 81 LYS A CA 1
ATOM 670 C C . LYS A 1 81 ? 7.457 -8.835 -18.093 1.00 81.50 81 LYS A C 1
ATOM 672 O O . LYS A 1 81 ? 7.741 -7.643 -17.989 1.00 81.50 81 LYS A O 1
ATOM 677 N N . HIS A 1 82 ? 6.345 -9.354 -17.581 1.00 77.38 82 HIS A N 1
ATOM 678 C CA . HIS A 1 82 ? 5.315 -8.526 -16.957 1.00 77.38 82 HIS A CA 1
ATOM 679 C C . HIS A 1 82 ? 5.787 -7.849 -15.656 1.00 77.38 82 HIS A C 1
ATOM 681 O O . HIS A 1 82 ? 5.306 -6.768 -15.320 1.00 77.38 82 HIS A O 1
ATOM 687 N N . ASP A 1 83 ? 6.723 -8.473 -14.943 1.00 79.38 83 ASP A N 1
ATOM 688 C CA . ASP A 1 83 ? 7.313 -7.997 -13.688 1.00 79.38 83 ASP A CA 1
ATOM 689 C C . ASP A 1 83 ? 8.271 -6.811 -13.879 1.00 79.38 83 ASP A C 1
ATOM 691 O O . ASP A 1 83 ? 8.310 -5.914 -13.041 1.00 79.38 83 ASP A O 1
ATOM 695 N N . GLU A 1 84 ? 9.017 -6.783 -14.984 1.00 80.50 84 GLU A N 1
ATOM 696 C CA . GLU A 1 84 ? 9.948 -5.696 -15.308 1.00 80.50 84 GLU A CA 1
ATOM 697 C C . GLU A 1 84 ? 9.236 -4.512 -15.990 1.00 80.50 84 GLU A C 1
ATOM 699 O O . GLU A 1 84 ? 9.709 -3.381 -15.889 1.00 80.50 84 GLU A O 1
ATOM 704 N N . ALA A 1 85 ? 8.094 -4.759 -16.653 1.00 73.31 85 ALA A N 1
ATOM 705 C CA . ALA A 1 85 ? 7.314 -3.765 -17.410 1.00 73.31 85 ALA A CA 1
ATOM 706 C C . ALA A 1 85 ? 8.174 -2.888 -18.351 1.00 73.31 85 ALA A C 1
ATOM 708 O O . ALA A 1 85 ? 7.841 -1.740 -18.646 1.00 73.31 85 ALA A O 1
ATOM 709 N N . ASP A 1 86 ? 9.277 -3.457 -18.831 1.00 80.44 86 ASP A N 1
ATOM 710 C CA . ASP A 1 86 ? 10.269 -2.849 -19.705 1.00 80.44 86 ASP A CA 1
ATOM 711 C C . ASP A 1 86 ? 10.452 -3.779 -20.910 1.00 80.44 86 ASP A C 1
ATOM 713 O O . ASP A 1 86 ? 10.505 -4.998 -20.766 1.00 80.44 86 ASP A O 1
ATOM 717 N N . TRP A 1 87 ? 10.489 -3.197 -22.107 1.00 80.88 87 TRP A N 1
ATOM 718 C CA . TRP A 1 87 ? 10.727 -3.896 -23.376 1.00 80.88 87 TRP A CA 1
ATOM 719 C C . TRP A 1 87 ? 11.940 -3.326 -24.124 1.00 80.88 87 TRP A C 1
ATOM 721 O O . TRP A 1 87 ? 12.228 -3.709 -25.265 1.00 80.88 87 TRP A O 1
ATOM 731 N N . SER A 1 88 ? 12.645 -2.364 -23.515 1.00 81.25 88 SER A N 1
ATOM 732 C CA . SER A 1 88 ? 13.811 -1.713 -24.108 1.00 81.25 88 SER A CA 1
ATOM 733 C C . SER A 1 88 ? 14.977 -2.687 -24.263 1.00 81.25 88 SER A C 1
ATOM 735 O O . SER A 1 88 ? 15.704 -2.619 -25.250 1.00 81.25 88 SER A O 1
ATOM 737 N N . ARG A 1 89 ? 15.126 -3.650 -23.349 1.00 75.19 89 ARG A N 1
ATOM 738 C CA . ARG A 1 89 ? 16.220 -4.634 -23.350 1.00 75.19 89 ARG A CA 1
ATOM 739 C C . ARG A 1 89 ? 16.032 -5.693 -24.433 1.00 75.19 89 ARG A C 1
ATOM 741 O O . ARG A 1 89 ? 16.964 -6.008 -25.169 1.00 75.19 89 ARG A O 1
ATOM 748 N N . GLU A 1 90 ? 14.813 -6.187 -24.585 1.00 72.19 90 GLU A N 1
ATOM 749 C CA . GLU A 1 90 ? 14.399 -7.173 -25.583 1.00 72.19 90 GLU A CA 1
ATOM 750 C C . GLU A 1 90 ? 14.394 -6.572 -26.998 1.00 72.19 90 GLU A C 1
ATOM 752 O O . GLU A 1 90 ? 14.640 -7.267 -27.988 1.00 72.19 90 GLU A O 1
ATOM 757 N N . GLY A 1 91 ? 14.165 -5.259 -27.099 1.00 62.62 91 GLY A N 1
ATOM 758 C CA . GLY A 1 91 ? 14.228 -4.493 -28.340 1.00 62.62 91 GLY A CA 1
ATOM 759 C C . GLY A 1 91 ? 15.645 -4.191 -28.855 1.00 62.62 91 GLY A C 1
ATOM 760 O O . GLY A 1 91 ? 15.775 -3.805 -30.018 1.00 62.62 91 GLY A O 1
ATOM 761 N N . LEU A 1 92 ? 16.708 -4.381 -28.060 1.00 63.19 92 LEU A N 1
ATOM 762 C CA . LEU A 1 92 ? 18.054 -3.856 -28.362 1.00 63.19 92 LEU A CA 1
ATOM 763 C C . LEU A 1 92 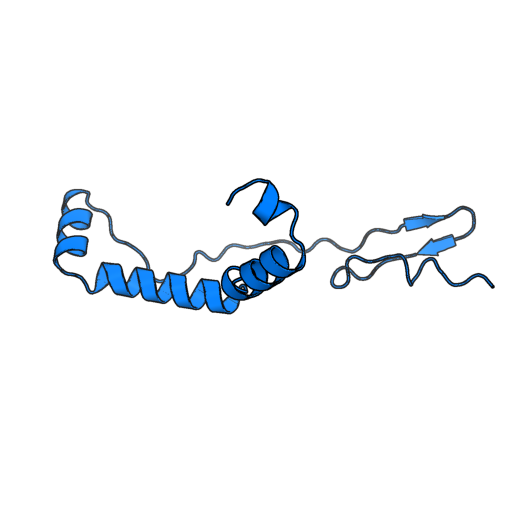? 19.070 -4.840 -28.971 1.00 63.19 92 LEU A C 1
ATOM 765 O O . LEU A 1 92 ? 20.221 -4.468 -29.191 1.00 63.19 92 LEU A O 1
ATOM 769 N N . PHE A 1 93 ? 18.679 -6.053 -29.359 1.00 56.88 93 PHE A N 1
ATOM 770 C CA . PHE A 1 93 ? 19.572 -6.922 -30.140 1.00 56.88 93 PHE A CA 1
ATOM 771 C C . PHE A 1 93 ? 19.494 -6.583 -31.632 1.00 56.88 93 PHE A C 1
ATOM 773 O O . PHE A 1 93 ? 18.706 -7.186 -32.357 1.00 56.88 93 PHE A O 1
ATOM 780 N N . ASN A 1 94 ? 20.242 -5.558 -32.044 1.00 46.44 94 ASN A N 1
ATOM 781 C CA . ASN A 1 94 ? 20.710 -5.311 -33.413 1.00 46.44 94 ASN A CA 1
ATOM 782 C C . ASN A 1 94 ? 21.923 -4.366 -33.337 1.00 46.44 94 ASN A C 1
ATOM 784 O O . ASN A 1 94 ? 21.794 -3.144 -33.430 1.00 46.44 94 ASN A O 1
ATOM 788 N N . LYS A 1 95 ? 23.103 -4.952 -33.144 1.00 39.97 95 LYS A N 1
ATOM 789 C CA . LYS A 1 95 ? 24.348 -4.444 -33.717 1.00 39.97 95 LYS A CA 1
ATOM 790 C C . LYS A 1 95 ? 24.943 -5.550 -34.564 1.00 39.97 95 LYS A C 1
ATOM 792 O O . LYS A 1 95 ? 24.888 -6.706 -34.091 1.00 39.97 95 LYS A O 1
#

Sequence (95 aa):
ISDVMRSDFQFMKELAHHTHIGPMARFEKLTEFCHDVQNNQEAKDELKKWEISLDTGLVEFDGRLLESEQILYANRSIRYKHDEADWSREGLFNK

Foldseek 3Di:
DDPVCVPDPVNVVVVCVVPVDDPVSVLVVLLVVLVVLVVDPVSVVVCVVVVHHGDSDDDDDDDDDDAFDWDDDPVDIDGDDPVVVDCVVVVPPDD

Mean predicted aligned error: 7.92 Å

pLDDT: mean 88.53, std 10.24, range [39.97, 97.38]

InterPro domains:
  IPR012337 Ribonuclease H-like superfamily [SSF53098] (18-88)

Radius of gyratio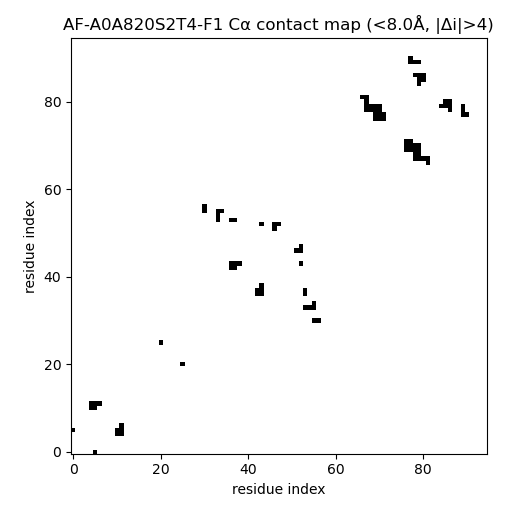n: 23.29 Å; Cα contacts (8 Å, |Δi|>4): 51; chains: 1; bounding box: 49×39×63 Å

Solvent-accessible surface area (backbone atoms only — not comparable to full-atom values): 6187 Å² total; per-residue (Å²): 132,54,72,70,53,68,68,34,63,69,57,46,52,54,50,43,67,76,67,63,69,53,72,66,64,45,50,52,53,52,38,49,49,38,48,51,45,63,73,33,66,70,55,41,54,56,36,48,77,72,76,47,81,86,71,63,71,80,89,83,76,94,79,83,85,79,78,63,63,77,49,80,52,100,91,51,72,49,69,44,52,74,91,73,74,52,53,67,75,81,68,59,85,77,130

Nearest PDB structures (foldseek):
  7yg6-assembly1_A  TM=9.274E-01  e=9.990E-04  Ephydatia fluviatilis
  9ij3-assembly1_A  TM=8.522E-01  e=1.222E-03  Mus musculus
  7yfx-assembly1_A  TM=9.155E-01  e=6.126E-03  Homo sapiens
  7yfq-assembly1_A  TM=7.929E-01  e=3.130E-03  Ephydatia fluviatilis

Secondary structure (DSSP, 8-state):
--HHHHH-HHHHHHHHHHH---HHHHHHHHHHHHHHHHH-HHHHHHHHHTT----SSPPP----PPPPPEEEETTEEEE--TTT---TTGGG---

Organism: NCBI:txid433720